Protein AF-A0A8J9X2P8-F1 (afdb_monomer_lite)

Foldseek 3Di:
DPDPQAVDHRKDFAADAKDKADFDWDADPPPRDTDPDDPDPQFAKWWQDPVRDIDGDGADPPGIDMFGGPVNCVVVVNPDDTIIMHGD

Sequence (88 aa):
NMSREDSWIGWHNDSGFFTALAGDLYVDHETGQVLDQSPDPAAGLYVIHRSGQTQKVNIPPDCVAVQMGECLQIVTGGAVTATPHCVR

Organism: Phaeodactylum tricornutum (NCBI:txid2850)

Structure (mmCIF, N/CA/C/O backbone):
data_AF-A0A8J9X2P8-F1
#
_entry.id   AF-A0A8J9X2P8-F1
#
loop_
_atom_site.group_PDB
_atom_site.id
_atom_site.type_symbol
_atom_site.label_atom_id
_atom_site.label_alt_id
_atom_site.label_comp_id
_atom_site.label_asym_id
_atom_site.label_entity_id
_atom_site.label_seq_id
_atom_site.pdbx_PDB_ins_code
_atom_site.Cartn_x
_atom_site.Cartn_y
_atom_site.Cartn_z
_atom_site.occupancy
_atom_site.B_iso_or_equiv
_atom_site.auth_seq_id
_atom_site.auth_comp_id
_atom_site.auth_asym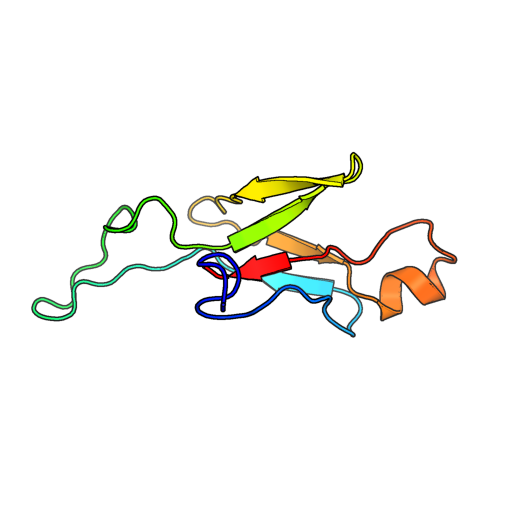_id
_atom_site.auth_atom_id
_atom_site.pdbx_PDB_model_num
ATOM 1 N N . ASN A 1 1 ? 10.233 20.078 12.799 1.00 41.09 1 ASN A N 1
ATOM 2 C CA . ASN A 1 1 ? 8.892 19.868 12.221 1.00 41.09 1 ASN A CA 1
ATOM 3 C C . ASN A 1 1 ? 8.846 18.501 11.573 1.00 41.09 1 ASN A C 1
ATOM 5 O O . ASN A 1 1 ? 9.188 18.398 10.407 1.00 41.09 1 ASN A O 1
ATOM 9 N N . MET A 1 2 ? 8.482 17.462 12.323 1.00 43.84 2 MET A N 1
ATOM 10 C CA . MET A 1 2 ? 8.007 16.221 11.706 1.00 43.84 2 MET A CA 1
ATOM 11 C C . MET A 1 2 ? 6.578 16.511 11.254 1.00 43.84 2 MET A C 1
ATOM 13 O O . MET A 1 2 ? 5.737 16.860 12.086 1.00 43.84 2 MET A O 1
ATOM 17 N N . SER A 1 3 ? 6.322 16.494 9.949 1.00 57.28 3 SER A N 1
ATOM 18 C CA . SER A 1 3 ? 4.950 16.508 9.448 1.00 57.28 3 SER A CA 1
ATOM 19 C C . SER A 1 3 ? 4.243 15.254 9.979 1.00 57.28 3 SER A C 1
ATOM 21 O O . SER A 1 3 ? 4.870 14.216 10.175 1.00 57.28 3 SER A O 1
ATOM 23 N N . ARG A 1 4 ? 2.926 15.320 10.209 1.00 59.81 4 ARG A N 1
ATOM 24 C CA . ARG A 1 4 ? 2.082 14.156 10.574 1.00 59.81 4 ARG A CA 1
ATOM 25 C C . ARG A 1 4 ? 2.121 13.004 9.550 1.00 59.81 4 ARG A C 1
ATOM 27 O O . ARG A 1 4 ? 1.396 12.035 9.699 1.00 59.81 4 ARG A O 1
ATOM 34 N N . GLU A 1 5 ? 2.883 13.148 8.475 1.00 54.81 5 GLU A N 1
ATOM 35 C CA . GLU A 1 5 ? 2.841 12.289 7.298 1.00 54.81 5 GLU A CA 1
ATOM 36 C C . GLU A 1 5 ? 3.816 11.107 7.363 1.00 54.81 5 GLU A C 1
ATOM 38 O O . GLU A 1 5 ? 3.677 10.202 6.544 1.00 54.81 5 GLU A O 1
ATOM 43 N N . ASP A 1 6 ? 4.726 11.107 8.346 1.00 60.34 6 ASP A N 1
ATOM 44 C CA . ASP A 1 6 ? 5.769 10.094 8.573 1.00 60.34 6 ASP A CA 1
ATOM 45 C C . ASP A 1 6 ? 5.712 9.525 10.012 1.00 60.34 6 ASP A C 1
ATOM 47 O O . ASP A 1 6 ? 6.743 9.240 10.622 1.00 60.34 6 ASP A O 1
ATOM 51 N N . SER A 1 7 ? 4.522 9.447 10.621 1.00 70.50 7 SER A N 1
ATOM 52 C CA . SER A 1 7 ? 4.362 9.144 12.055 1.00 70.50 7 SER A CA 1
ATOM 53 C C . SER A 1 7 ? 4.826 7.746 12.454 1.00 70.50 7 SER A C 1
ATOM 55 O O . SER A 1 7 ? 5.350 7.604 13.561 1.00 70.50 7 SER A O 1
ATOM 57 N N . TRP A 1 8 ? 4.616 6.727 11.613 1.00 83.81 8 TRP A N 1
ATOM 58 C CA . TRP A 1 8 ? 4.950 5.333 11.943 1.00 83.81 8 TRP A CA 1
ATOM 59 C C . TRP A 1 8 ? 6.082 4.794 11.077 1.00 83.81 8 TRP A C 1
ATOM 61 O O . TRP A 1 8 ? 7.114 4.382 11.606 1.00 83.81 8 TRP A O 1
ATOM 71 N N . ILE A 1 9 ? 5.915 4.832 9.754 1.00 92.06 9 ILE A N 1
ATOM 72 C CA . ILE A 1 9 ? 6.972 4.507 8.794 1.00 92.06 9 ILE A CA 1
ATOM 73 C C . ILE A 1 9 ? 7.001 5.601 7.736 1.00 92.06 9 ILE A C 1
ATOM 75 O O . ILE A 1 9 ? 6.008 5.814 7.045 1.00 92.06 9 ILE A O 1
ATOM 79 N N . GLY A 1 10 ? 8.136 6.289 7.615 1.00 93.69 10 GLY A N 1
ATOM 80 C CA . GLY A 1 10 ? 8.316 7.361 6.636 1.00 93.69 10 GLY A CA 1
ATOM 81 C C . GLY A 1 10 ? 8.324 6.863 5.190 1.00 93.69 10 GLY A C 1
ATOM 82 O O . GLY A 1 10 ? 8.427 5.665 4.922 1.00 93.69 10 GLY A O 1
ATOM 83 N N . TRP A 1 11 ? 8.231 7.798 4.246 1.00 95.25 11 TRP A N 1
ATOM 84 C CA . TRP A 1 11 ? 8.288 7.492 2.813 1.00 95.25 11 TRP A CA 1
ATOM 85 C C . TRP A 1 11 ? 9.545 6.714 2.412 1.00 95.25 11 TRP A C 1
ATOM 87 O O . TRP A 1 11 ? 10.668 7.165 2.637 1.00 95.25 11 TRP A O 1
ATOM 97 N N . HIS A 1 12 ? 9.353 5.566 1.766 1.00 96.00 12 HIS A N 1
ATOM 98 C CA . HIS A 1 12 ? 10.437 4.718 1.272 1.00 96.00 12 HIS A CA 1
ATOM 99 C C . HIS A 1 12 ? 9.972 3.807 0.126 1.00 96.00 12 HIS A C 1
ATOM 101 O O . HIS A 1 12 ? 8.794 3.782 -0.237 1.00 96.00 12 HIS A O 1
ATOM 107 N N . ASN A 1 13 ? 10.923 3.061 -0.437 1.00 97.25 13 ASN A N 1
ATOM 108 C CA . ASN A 1 13 ? 10.679 1.913 -1.300 1.00 97.25 13 ASN A CA 1
ATOM 109 C C . ASN A 1 13 ? 11.216 0.650 -0.622 1.00 97.25 13 ASN A C 1
ATOM 111 O O . ASN A 1 13 ? 12.225 0.703 0.084 1.00 97.25 13 ASN A O 1
ATOM 115 N N . ASP A 1 14 ? 10.614 -0.494 -0.929 1.00 97.44 14 ASP A N 1
ATOM 116 C CA . ASP A 1 14 ? 11.192 -1.787 -0.572 1.00 97.44 14 ASP A CA 1
ATOM 117 C C . ASP A 1 14 ? 12.310 -2.173 -1.545 1.00 97.44 14 ASP A C 1
ATOM 119 O O . ASP A 1 14 ? 12.165 -2.044 -2.761 1.00 97.44 14 ASP A O 1
ATOM 123 N N . SER A 1 15 ? 13.404 -2.741 -1.036 1.00 97.50 15 SER A N 1
ATOM 124 C CA . SER A 1 15 ? 14.555 -3.122 -1.871 1.00 97.50 15 SER A CA 1
ATOM 125 C C . SER A 1 15 ? 14.352 -4.411 -2.687 1.00 97.50 15 SER A C 1
ATOM 127 O O . SER A 1 15 ? 15.140 -4.696 -3.587 1.00 97.50 15 SER A O 1
ATOM 129 N N . GLY A 1 16 ? 13.334 -5.220 -2.373 1.00 96.31 16 GLY A N 1
ATOM 130 C CA . GLY A 1 16 ? 13.105 -6.545 -2.967 1.00 96.31 16 GLY A CA 1
ATOM 131 C C . GLY A 1 16 ? 12.533 -6.538 -4.392 1.00 96.31 16 GLY A C 1
ATOM 132 O O . GLY A 1 16 ? 12.515 -5.521 -5.083 1.00 96.31 16 GLY A O 1
ATOM 133 N N . PHE A 1 17 ? 12.057 -7.703 -4.851 1.00 97.06 17 PHE A N 1
ATOM 134 C CA . PHE A 1 17 ? 11.316 -7.809 -6.118 1.00 97.06 17 PHE A CA 1
ATOM 135 C C . PHE A 1 17 ? 9.841 -7.445 -5.928 1.00 97.06 17 PHE A C 1
ATOM 137 O O . PHE A 1 17 ? 9.332 -6.528 -6.572 1.00 97.06 17 PHE A O 1
ATOM 144 N N . PHE A 1 18 ? 9.180 -8.162 -5.020 1.00 96.44 18 PHE A N 1
ATOM 145 C CA . PHE A 1 18 ? 7.786 -7.972 -4.650 1.00 96.44 18 PHE A CA 1
ATOM 146 C C . PHE A 1 18 ? 7.661 -7.953 -3.133 1.00 96.44 18 PHE A C 1
ATOM 148 O O . PHE A 1 18 ? 8.336 -8.729 -2.454 1.00 96.44 18 PHE A O 1
ATOM 155 N N . THR A 1 19 ? 6.725 -7.153 -2.640 1.00 97.19 19 THR A N 1
ATOM 156 C CA . THR A 1 19 ? 6.254 -7.217 -1.256 1.00 97.19 19 THR A CA 1
ATOM 157 C C . THR A 1 19 ? 4.766 -7.520 -1.280 1.00 97.19 19 THR A C 1
ATOM 159 O O . THR A 1 19 ? 4.002 -6.816 -1.942 1.00 97.19 19 THR A O 1
ATOM 162 N N . ALA A 1 20 ? 4.363 -8.588 -0.594 1.00 97.00 20 ALA A N 1
ATOM 163 C CA . ALA A 1 20 ? 2.963 -8.940 -0.402 1.00 97.00 20 ALA A CA 1
ATOM 164 C C . ALA A 1 20 ? 2.502 -8.434 0.969 1.00 97.00 20 ALA A C 1
ATOM 166 O O . ALA A 1 20 ? 3.128 -8.741 1.982 1.00 97.00 20 ALA A O 1
ATOM 167 N N . LEU A 1 21 ? 1.420 -7.662 0.987 1.00 95.75 21 LEU A N 1
ATOM 168 C CA . LEU A 1 21 ? 0.882 -6.994 2.167 1.00 95.75 21 LEU A CA 1
ATOM 169 C C . LEU A 1 21 ? -0.546 -7.482 2.412 1.00 95.75 21 LEU A C 1
ATOM 171 O O . LEU A 1 21 ? -1.387 -7.432 1.512 1.00 95.75 21 LEU A O 1
ATOM 175 N N . ALA A 1 22 ? -0.818 -7.946 3.630 1.00 94.44 22 ALA A N 1
ATOM 176 C CA . ALA A 1 22 ? -2.187 -8.070 4.117 1.00 94.44 22 ALA A CA 1
ATOM 177 C C . ALA A 1 22 ? -2.740 -6.677 4.466 1.00 94.44 22 ALA A C 1
ATOM 179 O O . ALA A 1 22 ? -1.970 -5.734 4.651 1.00 94.44 22 ALA A O 1
ATOM 180 N N . GLY A 1 23 ? -4.066 -6.553 4.539 1.00 91.88 23 GLY A N 1
ATOM 181 C CA . GLY A 1 23 ? -4.715 -5.321 4.988 1.00 91.88 23 GLY A CA 1
ATOM 182 C C . G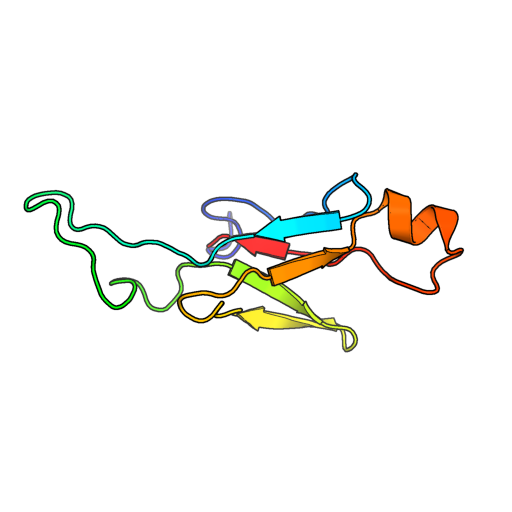LY A 1 23 ? -4.470 -5.000 6.461 1.00 91.88 23 GLY A C 1
ATOM 183 O O . GLY A 1 23 ? -4.050 -5.856 7.241 1.00 91.88 23 GLY A O 1
ATOM 184 N N . ASP A 1 24 ? -4.755 -3.749 6.819 1.00 91.06 24 ASP A N 1
ATOM 185 C CA . ASP A 1 24 ? -4.650 -3.259 8.191 1.00 91.06 24 ASP A CA 1
ATOM 186 C C . ASP A 1 24 ? -5.600 -4.037 9.124 1.00 91.06 24 ASP A C 1
ATOM 188 O O . ASP A 1 24 ? -6.733 -4.356 8.756 1.00 91.06 24 ASP A O 1
ATOM 192 N N . LEU A 1 25 ? -5.149 -4.319 10.351 1.00 91.44 25 LEU A N 1
ATOM 193 C CA . LEU A 1 25 ? -5.954 -4.939 11.405 1.00 91.44 25 LEU A CA 1
ATOM 194 C C . LEU A 1 25 ? -5.975 -4.024 12.628 1.00 91.44 25 LEU A C 1
ATOM 196 O O . LEU A 1 25 ? -4.940 -3.775 13.247 1.00 91.44 25 LEU A O 1
ATOM 200 N N . TYR A 1 26 ? -7.165 -3.563 12.999 1.00 91.81 26 TYR A N 1
ATOM 201 C CA . TYR A 1 26 ? -7.365 -2.709 14.164 1.00 91.81 26 TYR A CA 1
ATOM 202 C C . TYR A 1 26 ? -7.983 -3.520 15.295 1.00 91.81 26 TYR A C 1
ATOM 204 O O . TYR A 1 26 ? -8.955 -4.245 15.089 1.00 91.81 26 TYR A O 1
ATOM 212 N N . VAL A 1 27 ? -7.413 -3.402 16.491 1.00 94.69 27 VAL A N 1
ATOM 213 C CA . VAL A 1 27 ? -7.852 -4.146 17.674 1.00 94.69 27 VAL A CA 1
ATOM 214 C C . VAL A 1 27 ? -8.021 -3.172 18.829 1.00 94.69 27 VAL A C 1
ATOM 216 O O . VAL A 1 27 ? -7.125 -2.376 19.113 1.00 94.69 27 VAL A O 1
ATOM 219 N N . ASP A 1 28 ? -9.170 -3.236 19.490 1.00 95.00 28 ASP A N 1
ATOM 220 C CA . ASP A 1 28 ? -9.419 -2.504 20.722 1.00 95.00 28 ASP A CA 1
ATOM 221 C C . ASP A 1 28 ? -8.515 -3.039 21.842 1.00 95.00 28 ASP A C 1
ATOM 223 O O . ASP A 1 28 ? -8.495 -4.237 22.130 1.00 95.00 28 ASP A O 1
ATOM 227 N N . HIS A 1 29 ? -7.739 -2.151 22.464 1.00 94.00 29 HIS A N 1
ATOM 228 C CA . HIS A 1 29 ? -6.721 -2.549 23.435 1.00 94.00 29 HIS A CA 1
ATOM 229 C C . HIS A 1 29 ? -7.309 -3.118 24.734 1.00 94.00 29 HIS A C 1
ATOM 231 O O . HIS A 1 29 ? -6.703 -4.005 25.334 1.00 94.00 29 HIS A O 1
ATOM 237 N N . GLU A 1 30 ? -8.464 -2.619 25.178 1.00 97.00 30 GLU A N 1
ATOM 238 C CA . GLU A 1 30 ? -9.059 -3.009 26.460 1.00 97.00 30 GLU A CA 1
ATOM 239 C C . GLU A 1 30 ? -9.833 -4.327 26.351 1.00 97.00 30 GLU A C 1
ATOM 241 O O . GLU A 1 30 ? -9.775 -5.172 27.244 1.00 97.00 30 GLU A O 1
ATOM 246 N N . THR A 1 31 ? -10.557 -4.509 25.248 1.00 97.25 31 THR A N 1
ATOM 247 C CA . THR A 1 31 ? -11.478 -5.632 25.033 1.00 97.25 31 THR A CA 1
ATOM 248 C C . THR A 1 31 ? -10.904 -6.730 24.139 1.00 97.25 31 THR A C 1
ATOM 250 O O . THR A 1 31 ? -11.416 -7.851 24.150 1.00 97.25 31 THR A O 1
ATOM 253 N N . GLY A 1 32 ? -9.866 -6.432 23.351 1.00 96.31 32 GLY A N 1
ATOM 254 C CA . GLY A 1 32 ? -9.291 -7.341 22.359 1.00 96.31 32 GLY A CA 1
ATOM 255 C C . GLY A 1 32 ? -10.167 -7.563 21.121 1.00 96.31 32 GLY A C 1
ATOM 256 O O . GLY A 1 32 ? -9.873 -8.454 20.323 1.00 96.31 32 GLY A O 1
ATOM 257 N N . GLN A 1 33 ? -11.254 -6.803 20.953 1.00 97.25 33 GLN A N 1
ATOM 258 C CA . GLN A 1 33 ? -12.146 -6.938 19.802 1.00 97.25 33 GLN A CA 1
ATOM 259 C C . GLN A 1 33 ? -11.513 -6.361 18.535 1.00 97.25 33 GLN A C 1
ATOM 261 O O . GLN A 1 33 ? -10.913 -5.288 18.561 1.00 97.25 33 GLN A O 1
ATOM 266 N N . VAL A 1 34 ? -11.682 -7.062 17.412 1.00 94.94 34 VAL A N 1
ATOM 267 C CA . VAL A 1 34 ? -11.326 -6.533 16.089 1.00 94.94 34 VAL A CA 1
ATOM 268 C C . VAL A 1 34 ? -12.320 -5.438 15.715 1.00 94.94 34 VAL A C 1
ATOM 270 O O . VAL A 1 34 ? -13.529 -5.630 15.837 1.00 94.94 34 VAL A O 1
ATOM 273 N N . LEU A 1 35 ? -11.803 -4.299 15.266 1.00 93.69 35 LEU A N 1
ATOM 274 C CA . LEU A 1 35 ? -12.597 -3.171 14.798 1.00 93.69 35 LEU A CA 1
ATOM 275 C C . LEU A 1 35 ? -12.763 -3.246 13.279 1.00 93.69 35 LEU A C 1
ATOM 277 O O . LEU A 1 35 ? -11.800 -3.511 12.561 1.00 93.69 35 LEU A O 1
ATOM 281 N N . ASP A 1 36 ? -13.961 -2.928 12.787 1.00 89.94 36 ASP A N 1
ATOM 282 C CA . ASP A 1 36 ? -14.251 -2.896 11.345 1.00 89.94 36 ASP A CA 1
ATOM 283 C C . ASP A 1 36 ? -13.432 -1.828 10.594 1.00 89.94 36 ASP 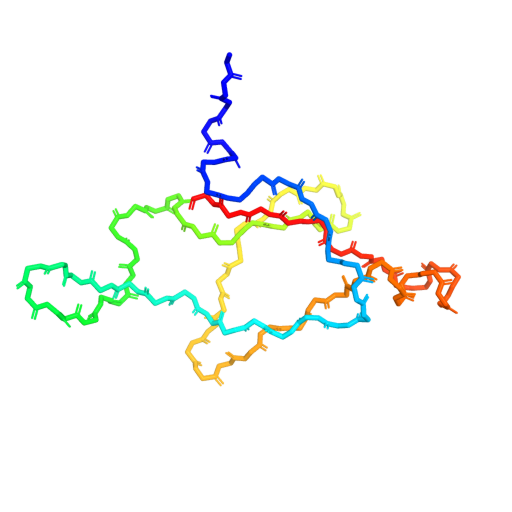A C 1
ATOM 285 O O . ASP A 1 36 ? -13.220 -1.925 9.387 1.00 89.94 36 ASP A O 1
ATOM 289 N N . GLN A 1 37 ? -12.989 -0.782 11.298 1.00 89.75 37 GLN A N 1
ATOM 290 C CA . GLN A 1 37 ? -12.180 0.305 10.751 1.00 89.75 37 GLN A CA 1
ATOM 291 C C . GLN A 1 37 ? -11.329 0.971 11.835 1.00 89.75 37 GLN A C 1
ATOM 293 O O . GLN A 1 37 ? -11.641 0.898 13.026 1.00 89.75 37 GLN A O 1
ATOM 298 N N . SER A 1 38 ? -10.283 1.677 11.405 1.00 91.06 38 SER A N 1
ATOM 299 C CA . SER A 1 38 ? -9.466 2.506 12.290 1.00 91.06 38 SER A CA 1
ATOM 300 C C . SER A 1 38 ? -10.309 3.564 13.014 1.00 91.06 38 SER A C 1
ATOM 302 O O . SER A 1 38 ? -11.111 4.240 12.362 1.00 91.06 38 SER A O 1
ATOM 304 N N . PRO A 1 39 ? -10.078 3.805 14.317 1.00 91.19 39 PRO A N 1
ATOM 305 C CA . PRO A 1 39 ? -10.625 4.976 14.998 1.00 91.19 39 PRO A CA 1
ATOM 306 C C . PRO A 1 39 ? -9.999 6.295 14.503 1.00 91.19 39 PRO A C 1
ATOM 308 O O . PRO A 1 39 ? -10.623 7.348 14.630 1.00 91.19 39 PRO A O 1
ATOM 311 N N . ASP A 1 40 ? -8.793 6.254 13.920 1.00 90.94 40 ASP A N 1
ATOM 312 C CA . ASP A 1 40 ? -8.182 7.392 13.226 1.00 90.94 40 ASP A CA 1
ATOM 313 C C . ASP A 1 40 ? -8.366 7.244 11.702 1.00 90.94 40 ASP A C 1
ATOM 315 O O . ASP A 1 40 ? -7.731 6.376 11.088 1.00 90.94 40 ASP A O 1
ATOM 319 N N . PRO A 1 41 ? -9.186 8.092 11.049 1.00 90.06 41 PRO A N 1
ATOM 320 C CA . PRO A 1 41 ? -9.423 8.004 9.611 1.00 90.06 41 PRO A CA 1
ATOM 321 C C . PRO A 1 41 ? -8.170 8.281 8.764 1.00 90.06 41 PRO A C 1
ATOM 323 O O . PRO A 1 41 ? -8.149 7.917 7.585 1.00 90.06 41 PRO A O 1
ATOM 326 N N . ALA A 1 42 ? -7.128 8.902 9.325 1.00 90.56 42 ALA A N 1
ATOM 327 C CA . ALA A 1 42 ? -5.862 9.154 8.644 1.00 90.56 42 ALA A CA 1
ATOM 328 C C . ALA A 1 42 ? -4.843 8.014 8.798 1.00 90.56 42 ALA A C 1
ATOM 330 O O . ALA A 1 42 ? -3.866 8.004 8.056 1.00 90.56 42 ALA A O 1
ATOM 331 N N . ALA A 1 43 ? -5.062 7.058 9.704 1.00 91.75 43 ALA A N 1
ATOM 332 C CA . ALA A 1 43 ? -4.121 5.961 9.910 1.00 91.75 43 ALA A CA 1
ATOM 333 C C . ALA A 1 43 ? -4.171 4.944 8.762 1.00 91.75 43 ALA A C 1
ATOM 335 O O . ALA A 1 43 ? -5.258 4.645 8.253 1.00 91.75 43 ALA A O 1
ATOM 336 N N . GLY A 1 44 ? -3.019 4.400 8.374 1.00 93.38 44 GLY A N 1
ATOM 337 C CA . GLY A 1 44 ? -2.905 3.317 7.389 1.00 93.38 44 GLY A CA 1
ATOM 338 C C . GLY A 1 44 ? -1.875 3.566 6.287 1.00 93.38 44 GLY A C 1
ATOM 339 O O . GLY A 1 44 ? -1.056 4.485 6.363 1.00 93.38 44 GLY A O 1
ATOM 340 N N . LEU A 1 45 ? -1.921 2.724 5.252 1.00 95.31 45 LEU A N 1
ATOM 341 C CA . LEU A 1 45 ? -0.982 2.731 4.127 1.00 95.31 45 LEU A CA 1
ATOM 342 C C . LEU A 1 45 ? -1.272 3.856 3.122 1.00 95.31 45 LEU A C 1
ATOM 344 O O . LEU A 1 45 ? -2.388 3.999 2.615 1.00 95.31 45 LEU A O 1
ATOM 348 N N . TYR A 1 46 ? -0.231 4.601 2.753 1.00 95.69 46 TYR A N 1
ATOM 349 C CA . TYR A 1 46 ? -0.264 5.599 1.686 1.00 95.69 46 TYR A CA 1
ATOM 350 C C . TYR A 1 46 ? 0.773 5.276 0.620 1.00 95.69 46 TYR A C 1
ATOM 352 O O . TYR A 1 46 ? 1.890 4.882 0.937 1.00 95.69 46 TYR A O 1
ATOM 360 N N . VAL A 1 47 ? 0.417 5.489 -0.646 1.00 96.81 47 VAL A N 1
ATOM 361 C CA . VAL A 1 47 ? 1.299 5.268 -1.801 1.00 96.81 47 VAL A CA 1
ATOM 362 C C . VAL A 1 47 ? 1.333 6.492 -2.704 1.00 96.81 47 VAL A C 1
ATOM 364 O O . VAL A 1 47 ? 0.360 7.245 -2.766 1.00 96.81 47 VAL A O 1
ATOM 367 N N . ILE A 1 48 ? 2.419 6.662 -3.454 1.00 95.88 48 ILE A N 1
ATOM 368 C CA . ILE A 1 48 ? 2.481 7.616 -4.565 1.00 95.88 48 ILE A CA 1
ATOM 369 C C . ILE A 1 48 ? 2.181 6.865 -5.862 1.00 95.88 48 ILE A C 1
ATOM 371 O O . ILE A 1 48 ? 2.946 5.996 -6.281 1.00 95.88 48 ILE A O 1
ATOM 375 N N . HIS A 1 49 ? 1.069 7.194 -6.521 1.00 91.06 49 HIS A N 1
ATOM 376 C CA . HIS A 1 49 ? 0.742 6.599 -7.819 1.00 91.06 49 HIS A CA 1
ATOM 377 C C . HIS A 1 49 ? 1.448 7.320 -8.975 1.00 91.06 49 HIS A C 1
ATOM 379 O O . HIS A 1 49 ? 2.061 8.372 -8.812 1.00 91.06 49 HIS A O 1
ATOM 385 N N . ARG A 1 50 ? 1.349 6.765 -10.190 1.00 88.00 50 ARG A N 1
ATOM 386 C CA . ARG A 1 50 ? 2.147 7.177 -11.366 1.00 88.00 50 ARG A CA 1
ATOM 387 C C . ARG A 1 50 ? 2.017 8.646 -11.785 1.00 88.00 50 ARG A C 1
ATOM 389 O O . ARG A 1 50 ? 2.875 9.130 -12.511 1.00 88.00 50 ARG A O 1
ATOM 396 N N . SER A 1 51 ? 0.969 9.353 -11.363 1.00 92.12 51 SER A N 1
ATOM 397 C CA . SER A 1 51 ? 0.836 10.796 -11.614 1.00 92.12 51 SER A CA 1
ATOM 398 C C . SER A 1 51 ? 1.485 11.662 -10.526 1.00 92.12 51 SER A C 1
ATOM 400 O O . SER A 1 51 ? 1.277 12.871 -10.517 1.00 92.12 51 SER A O 1
ATOM 402 N N . GLY A 1 52 ? 2.227 11.058 -9.593 1.00 92.94 52 GLY A N 1
ATOM 403 C CA . GLY A 1 52 ? 2.913 11.740 -8.494 1.00 92.94 52 GLY A CA 1
ATOM 404 C C . GLY A 1 52 ? 2.008 12.134 -7.326 1.00 92.94 52 GLY A C 1
ATOM 405 O O . GLY A 1 52 ? 2.441 12.870 -6.447 1.00 92.94 52 GLY A O 1
ATOM 406 N N . GLN A 1 53 ? 0.754 11.683 -7.313 1.00 96.06 53 GLN A N 1
ATOM 407 C CA . GLN A 1 53 ? -0.202 11.997 -6.254 1.00 96.06 53 GLN A CA 1
ATOM 408 C C . GLN A 1 53 ? -0.210 10.909 -5.176 1.00 96.06 53 GLN A C 1
ATOM 410 O O . GLN A 1 53 ? -0.038 9.721 -5.461 1.00 96.06 53 GLN A O 1
ATOM 415 N N . THR A 1 54 ? -0.426 11.341 -3.937 1.00 95.75 54 THR A N 1
ATOM 416 C CA . THR A 1 54 ? -0.549 10.468 -2.769 1.00 95.75 54 THR A CA 1
ATOM 417 C C . THR A 1 54 ? -1.971 9.931 -2.644 1.00 95.75 54 THR A C 1
ATOM 419 O O . THR A 1 54 ? -2.932 10.698 -2.676 1.00 95.75 54 THR A O 1
ATOM 422 N N . GLN A 1 55 ? -2.106 8.625 -2.427 1.00 95.62 55 GLN A N 1
ATOM 423 C CA . GLN A 1 55 ? -3.380 7.941 -2.223 1.00 95.62 55 GLN A CA 1
ATOM 424 C C . GLN A 1 55 ? -3.316 7.051 -0.977 1.00 95.62 55 GLN A C 1
ATOM 426 O O . GLN A 1 55 ? -2.372 6.279 -0.823 1.00 95.62 55 GLN A O 1
ATOM 431 N N . LYS A 1 56 ? -4.345 7.119 -0.121 1.00 95.12 56 LYS A N 1
ATOM 432 C CA . LYS A 1 56 ? -4.561 6.128 0.944 1.00 95.12 56 LYS A CA 1
ATOM 433 C C . LYS A 1 56 ? -5.061 4.827 0.320 1.00 95.12 56 LYS A C 1
ATOM 435 O O . LYS A 1 56 ? -6.041 4.847 -0.427 1.00 95.12 56 LYS A O 1
ATOM 440 N N . VAL A 1 57 ? -4.404 3.713 0.610 1.00 95.12 57 VAL A N 1
ATOM 441 C CA . VAL A 1 57 ? -4.778 2.395 0.091 1.00 95.12 57 VAL A CA 1
ATOM 442 C C . VAL A 1 57 ? -5.615 1.670 1.134 1.00 95.12 57 VAL A C 1
ATOM 444 O O . VAL A 1 57 ? -5.244 1.616 2.29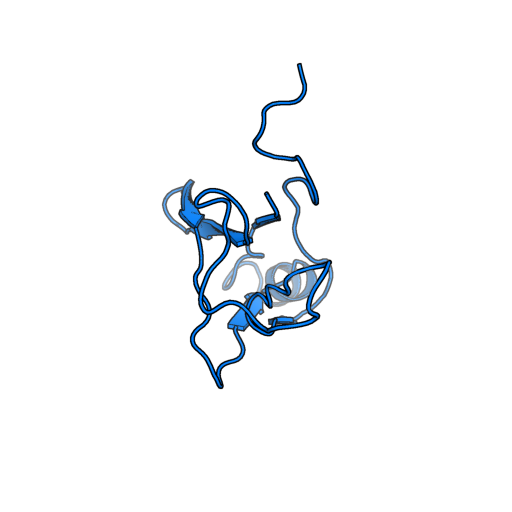8 1.00 95.12 57 VAL A O 1
ATOM 447 N N . ASN A 1 58 ? -6.740 1.104 0.700 1.00 93.44 58 ASN A N 1
ATOM 448 C CA . ASN A 1 58 ? -7.507 0.15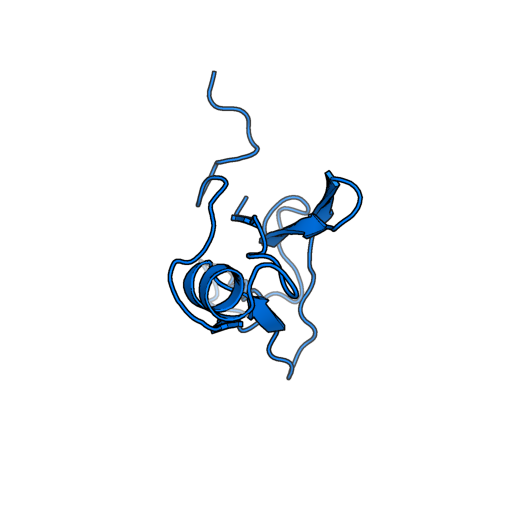5 1.495 1.00 93.44 58 ASN A CA 1
ATOM 449 C C . ASN A 1 58 ? -7.412 -1.216 0.824 1.00 93.44 58 ASN A C 1
ATOM 451 O O . ASN A 1 58 ? -7.799 -1.355 -0.339 1.00 93.44 58 ASN A O 1
ATOM 455 N N . ILE A 1 59 ? -6.864 -2.200 1.533 1.00 95.38 59 ILE A N 1
ATOM 456 C CA . ILE A 1 59 ? -6.766 -3.580 1.053 1.00 95.38 59 ILE A CA 1
ATOM 457 C C . ILE A 1 59 ? -8.021 -4.306 1.553 1.00 95.38 59 ILE A C 1
ATOM 459 O O . ILE A 1 59 ? -8.217 -4.370 2.766 1.00 95.38 59 ILE A O 1
ATOM 463 N N . PRO A 1 60 ? -8.889 -4.821 0.663 1.00 92.25 60 PRO A N 1
ATOM 464 C CA . PRO A 1 60 ? -10.116 -5.484 1.086 1.00 92.25 60 PRO A CA 1
ATOM 465 C C . PRO A 1 60 ? -9.855 -6.689 2.002 1.00 92.25 60 PRO A C 1
ATOM 467 O O . PRO A 1 60 ? -8.802 -7.326 1.881 1.00 92.25 60 PRO A O 1
ATOM 470 N N . PRO A 1 61 ? -10.832 -7.061 2.850 1.00 87.56 61 PRO A N 1
ATOM 471 C CA . PRO A 1 61 ? -10.812 -8.349 3.532 1.00 87.56 61 PRO A CA 1
ATOM 472 C C . PRO A 1 61 ? -10.590 -9.491 2.528 1.00 87.56 61 PRO A C 1
ATOM 474 O O . PRO A 1 61 ? -11.061 -9.426 1.391 1.00 87.56 61 PRO A O 1
ATOM 477 N N . ASP A 1 62 ? -9.842 -10.513 2.942 1.00 91.25 62 ASP A N 1
ATOM 478 C CA . ASP A 1 62 ? -9.491 -11.692 2.132 1.00 91.25 62 ASP A CA 1
ATOM 479 C C . ASP A 1 62 ? -8.642 -11.411 0.879 1.00 91.25 62 ASP A C 1
ATOM 481 O O . ASP A 1 62 ? -8.536 -12.249 -0.019 1.00 91.25 62 ASP A O 1
ATOM 485 N N . CYS A 1 63 ? -7.995 -10.245 0.811 1.00 95.88 63 CYS A N 1
ATOM 486 C CA . CYS A 1 63 ? -7.065 -9.895 -0.256 1.00 95.88 63 CYS A CA 1
ATOM 487 C C . CYS A 1 63 ? -5.650 -9.646 0.273 1.00 95.88 63 CYS A C 1
ATOM 489 O O . CYS A 1 63 ? -5.431 -9.270 1.424 1.00 95.88 63 CYS A O 1
ATOM 491 N N . VAL A 1 64 ? -4.680 -9.813 -0.624 1.00 96.69 64 VAL A N 1
ATOM 492 C CA . VAL A 1 64 ? -3.304 -9.349 -0.440 1.00 96.69 64 VAL A CA 1
ATOM 493 C C . VAL A 1 64 ? -2.985 -8.335 -1.528 1.00 96.69 64 VAL A C 1
ATOM 495 O O . VAL A 1 64 ? -3.285 -8.557 -2.703 1.00 96.69 64 VAL A O 1
ATOM 498 N N . ALA A 1 65 ? -2.380 -7.216 -1.149 1.00 96.62 65 ALA A N 1
ATOM 499 C CA . ALA A 1 65 ? -1.785 -6.301 -2.108 1.00 96.62 65 ALA A CA 1
ATOM 500 C C . ALA A 1 65 ? -0.370 -6.772 -2.448 1.00 96.62 65 ALA A C 1
ATOM 502 O O . ALA A 1 65 ? 0.340 -7.293 -1.592 1.00 96.62 65 ALA A O 1
ATOM 503 N N . VAL A 1 66 ? 0.051 -6.569 -3.695 1.00 96.31 66 VAL A N 1
ATOM 504 C CA . VAL A 1 66 ? 1.428 -6.822 -4.126 1.00 96.31 66 VAL A CA 1
ATOM 505 C C . VAL A 1 66 ? 2.000 -5.525 -4.669 1.00 96.31 66 VAL A C 1
ATOM 507 O O . VAL A 1 66 ? 1.476 -4.980 -5.641 1.00 96.31 66 VAL A O 1
ATOM 510 N N . GLN A 1 67 ? 3.078 -5.044 -4.057 1.00 95.56 67 GLN A N 1
ATOM 511 C CA . GLN A 1 67 ? 3.816 -3.877 -4.529 1.00 95.56 67 GLN A CA 1
ATOM 512 C C . GLN A 1 67 ? 5.172 -4.266 -5.111 1.00 95.56 67 GLN A C 1
ATOM 514 O O . GLN A 1 67 ? 5.754 -5.296 -4.763 1.00 95.56 67 GLN A O 1
ATOM 519 N N . MET A 1 68 ? 5.648 -3.441 -6.041 1.00 97.06 68 MET A N 1
ATOM 520 C CA . MET A 1 68 ? 6.927 -3.634 -6.721 1.00 97.06 68 MET A CA 1
ATOM 521 C C . MET A 1 68 ? 8.045 -3.001 -5.891 1.00 97.06 68 MET A C 1
ATOM 523 O O . MET A 1 68 ? 7.882 -1.873 -5.419 1.00 97.06 68 MET A O 1
ATOM 527 N N . GLY A 1 69 ? 9.175 -3.695 -5.761 1.00 97.88 69 GLY A N 1
ATOM 528 C CA . GLY A 1 69 ? 10.381 -3.168 -5.121 1.00 97.88 69 GLY A CA 1
ATOM 529 C C . GLY A 1 69 ? 11.456 -2.711 -6.114 1.00 97.88 69 GLY A C 1
ATOM 530 O O . GLY A 1 69 ? 11.345 -2.884 -7.334 1.00 97.88 69 GLY A O 1
ATOM 531 N N . GLU A 1 70 ? 12.519 -2.111 -5.583 1.00 98.19 70 GLU A N 1
ATOM 532 C CA . GLU A 1 70 ? 13.604 -1.497 -6.360 1.00 98.19 70 GLU A CA 1
ATOM 533 C C . GLU A 1 70 ? 14.388 -2.509 -7.194 1.00 98.19 70 GLU A C 1
ATOM 535 O O . GLU A 1 70 ? 14.772 -2.202 -8.325 1.00 98.19 70 GLU A O 1
ATOM 540 N N . CYS A 1 71 ? 14.581 -3.735 -6.697 1.00 98.56 71 CYS A N 1
ATOM 541 C CA . CYS A 1 71 ? 15.263 -4.769 -7.468 1.00 98.56 71 CYS A CA 1
ATOM 542 C C . CYS A 1 71 ? 14.505 -5.072 -8.766 1.00 98.56 71 CYS A C 1
ATOM 544 O O . CYS A 1 71 ? 15.110 -5.109 -9.839 1.00 98.56 71 CYS A O 1
ATOM 546 N N . LEU A 1 72 ? 13.175 -5.199 -8.695 1.00 98.00 72 LEU A N 1
ATOM 547 C CA . LEU A 1 72 ? 12.354 -5.455 -9.876 1.00 98.00 72 LEU A CA 1
ATOM 548 C C . LEU A 1 72 ? 12.385 -4.276 -10.861 1.00 98.00 72 LEU A C 1
ATOM 550 O O . LEU A 1 72 ? 12.477 -4.486 -12.072 1.00 98.00 72 LEU A O 1
ATOM 554 N N . GLN A 1 73 ? 12.364 -3.038 -10.362 1.00 97.69 73 GLN A N 1
ATOM 555 C CA . GLN A 1 73 ? 12.535 -1.853 -11.206 1.00 97.69 73 GLN A CA 1
ATOM 556 C C . GLN A 1 73 ? 13.864 -1.895 -11.975 1.00 97.69 73 GLN A C 1
ATOM 558 O O . GLN A 1 73 ? 13.881 -1.662 -13.184 1.00 97.69 73 GLN A O 1
ATOM 563 N N . ILE A 1 74 ? 14.969 -2.219 -11.298 1.00 98.25 74 ILE A N 1
ATOM 564 C CA . ILE A 1 74 ? 16.305 -2.262 -11.908 1.00 98.25 74 ILE A CA 1
ATOM 565 C C . ILE A 1 74 ? 16.383 -3.350 -12.983 1.00 98.25 74 ILE A C 1
ATOM 567 O O . ILE A 1 74 ? 16.757 -3.061 -14.119 1.00 98.25 74 ILE A O 1
ATOM 571 N N . VAL A 1 75 ? 16.009 -4.594 -12.662 1.00 98.38 75 VAL A N 1
ATOM 572 C CA . VAL A 1 75 ? 16.162 -5.723 -13.603 1.00 98.38 75 VAL A CA 1
ATOM 573 C C . VAL A 1 75 ? 15.246 -5.617 -14.821 1.00 98.38 75 VAL A C 1
ATOM 575 O O . VAL A 1 75 ? 15.558 -6.169 -15.872 1.00 98.38 75 VAL A O 1
ATOM 578 N N . THR A 1 76 ? 14.125 -4.902 -14.700 1.00 97.81 76 THR A N 1
ATOM 579 C CA . THR A 1 76 ? 13.202 -4.655 -15.817 1.00 97.81 76 THR A CA 1
ATOM 580 C C . THR A 1 76 ? 13.562 -3.412 -16.631 1.00 97.81 76 THR A C 1
ATOM 582 O O . THR A 1 76 ? 12.837 -3.068 -17.564 1.00 97.81 76 THR A O 1
ATOM 585 N N . GLY A 1 77 ? 14.646 -2.708 -16.287 1.00 97.75 77 GLY A N 1
ATOM 586 C CA . GLY A 1 77 ? 15.026 -1.458 -16.948 1.00 97.75 77 GLY A CA 1
ATOM 587 C C . GLY A 1 77 ? 13.985 -0.346 -16.782 1.00 97.75 77 GLY A C 1
ATOM 588 O O . GLY A 1 77 ? 13.848 0.498 -17.663 1.00 97.75 77 GLY A O 1
ATOM 589 N N . GLY A 1 78 ? 13.221 -0.360 -15.685 1.00 96.00 78 GLY A N 1
ATOM 590 C CA . GLY A 1 78 ? 12.181 0.629 -15.400 1.00 96.00 78 GLY A CA 1
ATOM 591 C C . GLY A 1 78 ? 10.828 0.369 -16.067 1.00 96.00 78 GLY A C 1
ATOM 592 O O . GLY A 1 78 ? 9.962 1.240 -16.011 1.00 96.00 78 GLY A O 1
ATOM 593 N N . ALA A 1 79 ? 10.603 -0.805 -16.673 1.00 95.75 79 ALA A N 1
ATOM 594 C CA . ALA A 1 79 ? 9.279 -1.166 -17.198 1.00 95.75 79 ALA A CA 1
ATOM 595 C C . ALA A 1 79 ? 8.209 -1.229 -16.090 1.00 95.75 79 ALA A C 1
ATOM 597 O O . ALA A 1 79 ? 7.030 -0.965 -16.335 1.00 95.75 79 ALA A O 1
ATOM 598 N N . VAL A 1 80 ? 8.634 -1.541 -14.864 1.00 94.62 80 VAL A N 1
ATOM 599 C CA . VAL A 1 80 ? 7.873 -1.297 -13.637 1.00 94.62 80 VAL A CA 1
ATOM 600 C C . VAL A 1 80 ? 8.682 -0.412 -12.693 1.00 94.62 80 VAL A C 1
ATOM 602 O O . VAL A 1 80 ? 9.905 -0.335 -12.790 1.00 94.62 80 VAL A O 1
ATOM 605 N N . THR A 1 81 ? 7.995 0.259 -11.773 1.00 95.12 81 THR A N 1
ATOM 606 C CA . THR A 1 81 ? 8.598 1.204 -10.827 1.00 95.12 81 THR A CA 1
ATOM 607 C C . THR A 1 81 ? 8.330 0.726 -9.411 1.00 95.12 81 THR A C 1
ATOM 609 O O . THR A 1 81 ? 7.212 0.291 -9.117 1.00 95.12 81 THR A O 1
ATOM 612 N N . ALA A 1 82 ? 9.340 0.814 -8.547 1.00 97.25 82 ALA A N 1
ATOM 613 C CA . ALA A 1 82 ? 9.169 0.635 -7.117 1.00 97.25 82 ALA A CA 1
ATOM 614 C C . ALA A 1 82 ? 8.086 1.597 -6.624 1.00 97.25 82 ALA A C 1
ATOM 616 O O . ALA A 1 82 ? 8.015 2.731 -7.095 1.00 97.25 82 ALA A O 1
ATOM 617 N N . THR A 1 83 ? 7.194 1.127 -5.757 1.00 96.88 83 THR A N 1
ATOM 618 C CA . THR A 1 83 ? 6.048 1.928 -5.304 1.00 96.88 83 THR A CA 1
ATOM 619 C C . THR A 1 83 ? 6.423 2.676 -4.023 1.00 96.88 83 THR A C 1
ATOM 621 O O . THR A 1 83 ? 6.530 2.026 -2.980 1.00 96.88 83 THR A O 1
ATOM 624 N N . PRO A 1 84 ? 6.609 4.014 -4.058 1.00 96.69 84 PRO A N 1
ATOM 625 C CA . PRO A 1 84 ? 6.917 4.765 -2.852 1.00 96.69 84 PRO A CA 1
ATOM 626 C C . PRO A 1 84 ? 5.713 4.751 -1.925 1.00 96.69 84 PRO A C 1
ATOM 628 O O . PRO A 1 84 ? 4.587 5.014 -2.365 1.00 96.69 84 PRO A O 1
ATOM 631 N N . HIS A 1 85 ? 5.950 4.459 -0.653 1.00 96.31 85 HIS A N 1
ATOM 632 C CA . HIS A 1 85 ? 4.887 4.299 0.327 1.00 96.31 85 HIS A CA 1
ATOM 633 C C . HIS A 1 85 ? 5.318 4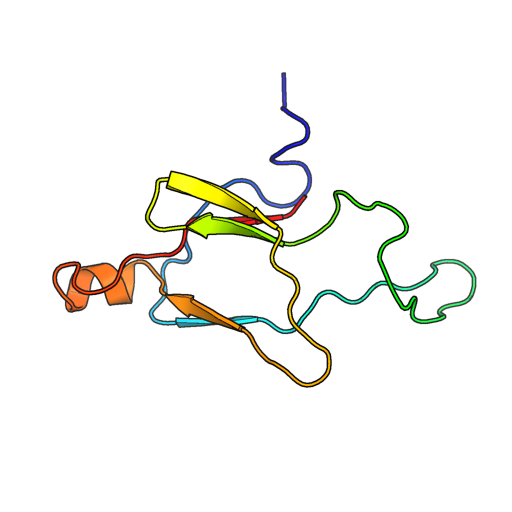.719 1.734 1.00 96.31 85 HIS A C 1
ATOM 635 O O . HIS A 1 85 ? 6.509 4.791 2.040 1.00 96.31 85 HIS A O 1
ATOM 641 N N . CYS A 1 86 ? 4.337 5.028 2.577 1.00 95.81 86 CYS A N 1
ATOM 642 C CA . CYS A 1 86 ? 4.510 5.316 3.998 1.00 95.81 86 CYS A CA 1
ATOM 643 C C . CYS A 1 86 ? 3.320 4.771 4.801 1.00 95.81 86 CYS A C 1
ATOM 645 O O . CYS A 1 86 ? 2.280 4.422 4.232 1.00 95.81 86 CYS A O 1
ATOM 647 N N . VAL A 1 87 ? 3.466 4.715 6.124 1.00 93.31 87 VAL A N 1
ATOM 648 C CA . VAL A 1 87 ? 2.379 4.379 7.052 1.00 93.31 87 VAL A CA 1
ATOM 649 C C . VAL A 1 87 ? 2.211 5.523 8.040 1.00 93.31 87 VAL A C 1
ATOM 651 O O . VAL A 1 87 ? 3.183 5.960 8.669 1.00 93.31 87 VAL A O 1
ATOM 654 N N . ARG A 1 88 ? 0.970 5.998 8.148 1.00 90.38 88 ARG A N 1
ATOM 655 C CA . ARG A 1 88 ? 0.564 7.077 9.051 1.00 90.38 88 ARG A CA 1
ATOM 656 C C . ARG A 1 88 ? -0.150 6.528 10.273 1.00 90.38 88 ARG A C 1
ATOM 658 O O . ARG A 1 88 ? -0.942 5.576 10.087 1.00 90.38 88 ARG A O 1
#

InterPro domains:
  IPR027443 Isopenicillin N synthase-like superfamily [G3DSA:2.60.120.330] (2-88)

pLDDT: mean 91.52, std 11.3, range [41.09, 98.56]

Secondary structure (DSSP, 8-state):
---GGGSSEEEE--SSSEEEEEPP-EE-TTT-PEESS-SSTT-SEEEE-TTS-EEE--PPTT-EEEEE-HHHHHHTTTSS----EEE-

Radius of gyration: 14.85 Å; chains: 1; bounding box: 31×32×44 Å